Protein AF-A0A399XPI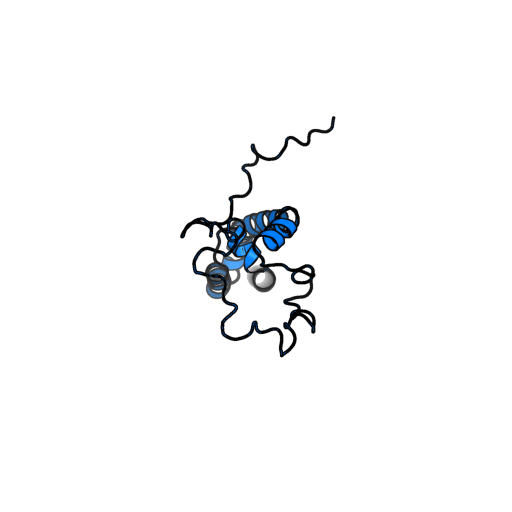7-F1 (afdb_monomer_lite)

Structure (mmCIF, N/CA/C/O backbone):
data_AF-A0A399XPI7-F1
#
_entry.id   AF-A0A399XPI7-F1
#
loop_
_atom_site.group_PDB
_atom_site.id
_atom_site.type_symbol
_atom_site.label_atom_id
_atom_site.label_alt_id
_atom_site.label_comp_id
_atom_site.label_asym_id
_atom_site.label_entity_id
_atom_site.label_seq_id
_atom_site.pdbx_PDB_ins_code
_atom_site.Cartn_x
_atom_site.Cartn_y
_atom_site.Cartn_z
_atom_site.occupancy
_atom_site.B_iso_or_equiv
_atom_site.auth_seq_id
_atom_site.auth_comp_id
_atom_site.auth_asym_id
_atom_site.auth_atom_id
_atom_site.pdbx_PDB_model_num
ATOM 1 N N . MET A 1 1 ? 30.814 4.491 -29.745 1.00 89.06 1 MET A N 1
ATOM 2 C CA . MET A 1 1 ? 30.469 4.725 -28.323 1.00 89.06 1 MET A CA 1
ATOM 3 C C . MET A 1 1 ? 29.034 5.234 -28.160 1.00 89.06 1 MET A C 1
ATOM 5 O O . MET A 1 1 ? 28.337 4.726 -27.297 1.00 89.06 1 MET A O 1
ATOM 9 N N . GLU A 1 2 ? 28.546 6.143 -29.010 1.00 94.44 2 GLU A N 1
ATOM 10 C CA . GLU A 1 2 ? 27.196 6.740 -28.894 1.00 94.44 2 GLU A CA 1
ATOM 11 C C . GLU A 1 2 ? 26.032 5.734 -28.970 1.00 94.44 2 GLU A C 1
ATOM 13 O O . GLU A 1 2 ? 25.139 5.770 -28.130 1.00 94.44 2 GLU A O 1
ATOM 18 N N . ILE A 1 3 ? 26.076 4.772 -29.902 1.00 96.38 3 ILE A N 1
ATOM 19 C CA . ILE A 1 3 ? 25.035 3.731 -30.031 1.00 96.38 3 ILE A CA 1
ATOM 20 C C . ILE A 1 3 ? 24.924 2.879 -28.753 1.00 96.38 3 ILE A C 1
ATOM 22 O O . ILE A 1 3 ? 23.827 2.507 -28.345 1.00 96.38 3 ILE A O 1
ATOM 26 N N . MET A 1 4 ? 26.050 2.604 -28.085 1.00 96.31 4 MET A N 1
ATOM 27 C CA . MET A 1 4 ? 26.065 1.829 -26.838 1.00 96.31 4 MET A CA 1
ATOM 28 C C . MET A 1 4 ? 25.457 2.619 -25.675 1.00 96.31 4 MET A C 1
ATOM 30 O O . MET A 1 4 ? 24.694 2.054 -24.898 1.00 96.31 4 MET A O 1
ATOM 34 N N . LEU A 1 5 ? 25.747 3.923 -25.575 1.00 96.75 5 LEU A N 1
ATOM 35 C CA . LEU A 1 5 ? 25.149 4.798 -24.560 1.00 96.75 5 LEU A CA 1
ATOM 36 C C . LEU A 1 5 ? 23.637 4.939 -24.757 1.00 96.75 5 LEU A C 1
ATOM 38 O O . LEU A 1 5 ? 22.885 4.865 -23.789 1.00 96.75 5 LEU A O 1
ATOM 42 N N . PHE A 1 6 ? 23.186 5.081 -26.006 1.00 97.62 6 PHE A N 1
ATOM 43 C CA . PHE A 1 6 ? 21.762 5.130 -26.329 1.00 97.62 6 PHE A CA 1
ATOM 44 C C . PHE A 1 6 ? 21.058 3.819 -25.959 1.00 97.62 6 PHE A C 1
ATOM 46 O O . PHE A 1 6 ? 20.019 3.841 -25.302 1.00 97.62 6 PHE A O 1
ATOM 53 N N . GLY A 1 7 ? 21.655 2.674 -26.305 1.00 97.88 7 GLY A N 1
ATOM 54 C CA . GLY A 1 7 ? 21.139 1.362 -25.911 1.00 97.88 7 GLY A CA 1
ATOM 55 C C . GLY A 1 7 ? 21.054 1.190 -24.391 1.00 97.88 7 GLY A C 1
ATOM 56 O O . GLY A 1 7 ? 20.016 0.775 -23.878 1.00 97.88 7 GLY A O 1
ATOM 57 N N . LEU A 1 8 ? 22.108 1.567 -23.658 1.00 98.00 8 LEU A N 1
ATOM 58 C CA . LEU A 1 8 ? 22.144 1.508 -22.193 1.00 98.00 8 LEU A CA 1
ATOM 59 C C . LEU A 1 8 ? 21.041 2.370 -21.561 1.00 98.00 8 LEU A C 1
ATOM 61 O O . LEU A 1 8 ? 20.360 1.918 -20.642 1.00 98.00 8 LEU A O 1
ATOM 65 N N . LEU A 1 9 ? 20.845 3.592 -22.063 1.00 97.69 9 LEU A N 1
ATOM 66 C CA . LEU A 1 9 ? 19.806 4.498 -21.580 1.00 97.69 9 LEU A CA 1
ATOM 67 C C . LEU A 1 9 ? 18.407 3.893 -21.754 1.00 97.69 9 LEU A C 1
ATOM 69 O O . LEU A 1 9 ? 17.611 3.924 -20.818 1.00 97.69 9 LEU A O 1
ATOM 73 N N . TRP A 1 10 ? 18.114 3.297 -22.913 1.00 98.12 10 TRP A N 1
ATOM 74 C CA . TRP A 1 10 ? 16.830 2.630 -23.147 1.00 98.12 10 TRP A CA 1
ATOM 75 C C . TRP A 1 10 ? 16.608 1.437 -22.227 1.00 98.12 10 TRP A C 1
ATOM 77 O O . TRP A 1 10 ? 15.510 1.278 -21.697 1.00 98.12 10 TRP A O 1
ATOM 87 N N . VAL A 1 11 ? 17.643 0.626 -21.995 1.00 98.19 11 VAL A N 1
ATOM 88 C CA . VAL A 1 11 ? 17.567 -0.485 -21.039 1.00 98.19 11 VAL A CA 1
ATOM 89 C C . VAL A 1 11 ? 17.311 0.040 -19.627 1.00 98.19 11 VAL A C 1
ATOM 91 O O . VAL A 1 11 ? 16.441 -0.486 -18.938 1.00 98.19 11 VAL A O 1
ATOM 94 N N . LEU A 1 12 ? 17.996 1.105 -19.205 1.00 98.12 12 LEU A N 1
ATOM 95 C CA . LEU A 1 12 ? 17.775 1.724 -17.897 1.00 98.12 12 LEU A CA 1
ATOM 96 C C . LEU A 1 12 ? 16.332 2.227 -17.754 1.00 98.12 12 LEU A C 1
ATOM 98 O O . LEU A 1 12 ? 15.678 1.926 -16.758 1.00 98.12 12 LEU A O 1
ATOM 102 N N . ILE A 1 13 ? 15.817 2.942 -18.757 1.00 97.81 13 ILE A N 1
ATOM 103 C CA . ILE A 1 13 ? 14.430 3.425 -18.775 1.00 97.81 13 ILE A CA 1
ATOM 104 C C . ILE A 1 13 ? 13.449 2.250 -18.729 1.00 97.81 13 ILE A C 1
ATOM 106 O O . ILE A 1 13 ? 12.480 2.304 -17.975 1.00 97.81 13 ILE A O 1
ATOM 110 N N . ALA A 1 14 ? 13.703 1.176 -19.478 1.00 97.81 14 ALA A N 1
ATOM 111 C CA . ALA A 1 14 ? 12.861 -0.016 -19.468 1.00 97.81 14 ALA A CA 1
ATOM 112 C C . ALA A 1 14 ? 12.856 -0.702 -18.093 1.00 97.81 14 ALA A C 1
ATOM 114 O O . ALA A 1 14 ? 11.793 -1.073 -17.600 1.00 97.81 14 ALA A O 1
ATOM 115 N N . VAL A 1 15 ? 14.018 -0.822 -17.444 1.00 98.06 15 VAL A N 1
ATOM 116 C CA . VAL A 1 15 ? 14.146 -1.409 -16.101 1.00 98.06 15 VAL A CA 1
ATOM 117 C C . VAL A 1 15 ? 13.449 -0.544 -15.053 1.00 98.06 15 VAL A C 1
ATOM 119 O O . VAL A 1 15 ? 12.698 -1.070 -14.235 1.00 98.06 15 VAL A O 1
ATOM 122 N N . VAL A 1 16 ? 13.644 0.777 -15.088 1.00 96.94 16 VAL A N 1
ATOM 123 C CA . VAL A 1 16 ? 12.982 1.710 -14.163 1.00 96.94 16 VAL A CA 1
ATOM 124 C C . VAL A 1 16 ? 11.473 1.726 -14.396 1.00 96.94 16 VAL A C 1
ATOM 126 O O . VAL A 1 16 ? 10.711 1.670 -13.434 1.00 96.94 16 VAL A O 1
ATOM 129 N N . GLY A 1 17 ? 11.029 1.743 -15.653 1.00 96.81 17 GLY A N 1
ATOM 130 C CA . GLY A 1 17 ? 9.613 1.702 -16.011 1.00 96.81 17 GLY A CA 1
ATOM 131 C C . GLY A 1 17 ? 8.940 0.408 -15.559 1.00 96.81 17 GLY A C 1
ATOM 132 O O . GLY A 1 17 ? 7.892 0.454 -14.918 1.00 96.81 17 GLY A O 1
ATOM 133 N N . LEU A 1 18 ? 9.567 -0.744 -15.818 1.00 97.94 18 LEU A N 1
ATOM 134 C CA . LEU A 1 18 ? 9.050 -2.045 -15.393 1.00 97.94 18 LEU A CA 1
ATOM 135 C C . LEU A 1 18 ? 9.060 -2.182 -13.865 1.00 97.94 18 LEU A C 1
ATOM 137 O O . LEU A 1 18 ? 8.065 -2.606 -13.280 1.00 97.94 18 LEU A O 1
ATOM 141 N N . GLY A 1 19 ? 10.149 -1.778 -13.208 1.00 97.50 19 GLY A N 1
ATOM 142 C CA . GLY A 1 19 ? 10.260 -1.790 -11.750 1.00 97.50 19 GLY A CA 1
ATOM 143 C C . GLY A 1 19 ? 9.228 -0.881 -11.081 1.00 97.50 19 GLY A C 1
ATOM 144 O O . GLY A 1 19 ? 8.542 -1.306 -10.150 1.00 97.50 19 GLY A O 1
ATOM 145 N N . GLY A 1 20 ? 9.050 0.336 -11.598 1.00 97.06 20 GLY A N 1
ATOM 146 C CA . GLY A 1 20 ? 8.023 1.272 -11.142 1.00 97.06 20 GLY A CA 1
ATOM 147 C C . GLY A 1 20 ? 6.608 0.733 -11.350 1.00 97.06 20 GLY A C 1
ATOM 148 O O . GLY A 1 20 ? 5.762 0.876 -10.468 1.00 97.06 20 GLY A O 1
ATOM 149 N N . PHE A 1 21 ? 6.353 0.051 -12.469 1.00 97.69 21 PHE A N 1
ATOM 150 C CA . PHE A 1 21 ? 5.059 -0.575 -12.739 1.00 97.69 21 PHE A CA 1
ATOM 151 C C . PHE A 1 21 ? 4.751 -1.728 -11.774 1.00 97.69 21 PHE A C 1
ATOM 153 O O . PHE A 1 21 ? 3.661 -1.779 -11.206 1.00 97.69 21 PHE A O 1
ATOM 160 N N . VAL A 1 22 ? 5.715 -2.620 -11.524 1.00 97.81 22 VAL A N 1
ATOM 161 C CA . VAL A 1 22 ? 5.555 -3.705 -10.538 1.00 97.81 22 VAL A CA 1
ATOM 162 C C . VAL A 1 22 ? 5.285 -3.127 -9.147 1.00 97.81 22 VAL A C 1
ATOM 164 O O . VAL A 1 22 ? 4.352 -3.559 -8.470 1.00 97.81 22 VAL A O 1
ATOM 167 N N . LEU A 1 23 ? 6.050 -2.109 -8.744 1.00 97.00 23 LEU A N 1
ATOM 168 C CA . LEU A 1 23 ? 5.860 -1.404 -7.476 1.00 97.00 23 LEU A CA 1
ATOM 169 C C . LEU A 1 23 ? 4.456 -0.785 -7.371 1.00 97.00 23 LEU A C 1
ATOM 171 O O . LEU A 1 23 ? 3.821 -0.874 -6.320 1.00 97.00 23 LEU A O 1
ATOM 175 N N . TRP A 1 24 ? 3.952 -0.201 -8.458 1.00 97.56 24 TRP A N 1
ATOM 176 C CA . TRP A 1 24 ? 2.614 0.385 -8.516 1.00 97.56 24 TRP A CA 1
ATOM 177 C C . TRP A 1 24 ? 1.503 -0.647 -8.311 1.00 97.56 24 TRP A C 1
ATOM 179 O O . TRP A 1 24 ? 0.615 -0.439 -7.482 1.00 97.56 24 TRP A O 1
ATOM 189 N N . VAL A 1 25 ? 1.583 -1.790 -8.997 1.00 97.75 25 VAL A N 1
ATOM 190 C CA . VAL A 1 25 ? 0.602 -2.876 -8.844 1.00 97.75 25 VAL A CA 1
ATOM 191 C C . VAL A 1 25 ? 0.618 -3.427 -7.419 1.00 97.75 25 VAL A C 1
ATOM 193 O O . VAL A 1 25 ? -0.442 -3.603 -6.818 1.00 97.75 25 VAL A O 1
ATOM 196 N N . VAL A 1 26 ? 1.805 -3.656 -6.847 1.00 97.56 26 VAL A N 1
ATOM 197 C CA . VAL A 1 26 ? 1.940 -4.118 -5.457 1.00 97.56 26 VAL A CA 1
ATOM 198 C C . VAL A 1 26 ? 1.304 -3.124 -4.487 1.00 97.56 26 VAL A C 1
ATOM 200 O O . VAL A 1 26 ? 0.563 -3.546 -3.600 1.00 97.56 26 VAL A O 1
ATOM 203 N N . ALA A 1 27 ? 1.526 -1.820 -4.677 1.00 95.56 27 ALA A N 1
ATOM 204 C CA . ALA A 1 27 ? 0.926 -0.793 -3.831 1.00 95.56 27 ALA A CA 1
ATOM 205 C C . ALA A 1 27 ? -0.608 -0.815 -3.889 1.00 95.56 27 ALA A C 1
ATOM 207 O O . ALA A 1 27 ? -1.244 -0.757 -2.839 1.00 95.56 27 ALA A O 1
ATOM 208 N N . ILE A 1 28 ? -1.204 -0.967 -5.078 1.00 96.38 28 ILE A N 1
ATOM 209 C CA . ILE A 1 28 ? -2.664 -1.092 -5.231 1.00 96.38 28 ILE A CA 1
ATOM 210 C C . ILE A 1 28 ? -3.184 -2.343 -4.520 1.00 96.38 28 ILE A C 1
ATOM 212 O O . ILE A 1 28 ? -4.158 -2.265 -3.770 1.00 96.38 28 ILE A O 1
ATOM 216 N N . VAL A 1 29 ? -2.536 -3.492 -4.725 1.00 97.00 29 VAL A N 1
ATOM 217 C CA . VAL A 1 29 ? -2.939 -4.750 -4.081 1.00 97.00 29 VAL A CA 1
ATOM 218 C C . VAL A 1 29 ? -2.872 -4.624 -2.558 1.00 97.00 29 VAL A C 1
ATOM 220 O O . VAL A 1 29 ? -3.793 -5.077 -1.880 1.00 97.00 29 VAL A O 1
ATOM 223 N N . GLU A 1 30 ? -1.831 -3.989 -2.013 1.00 94.19 30 GLU A N 1
ATOM 224 C CA . GLU A 1 30 ? -1.717 -3.735 -0.571 1.00 94.19 30 GLU A CA 1
ATOM 225 C C . GLU A 1 30 ? -2.869 -2.839 -0.081 1.00 94.19 30 GLU A C 1
ATOM 227 O O . GLU A 1 30 ? -3.574 -3.205 0.856 1.00 94.19 30 GLU A O 1
ATOM 232 N N . LEU A 1 31 ? -3.134 -1.726 -0.775 1.00 93.44 31 LEU A N 1
ATOM 233 C CA . LEU A 1 31 ? -4.200 -0.766 -0.458 1.00 93.44 31 LEU A CA 1
ATOM 234 C C . LEU A 1 31 ? -5.592 -1.406 -0.385 1.00 93.44 31 LEU A C 1
ATOM 236 O O . LEU A 1 31 ? -6.369 -1.110 0.526 1.00 93.44 31 LEU A O 1
ATOM 240 N N . VAL A 1 32 ? -5.903 -2.282 -1.342 1.00 94.56 32 VAL A N 1
ATOM 241 C CA . VAL A 1 32 ? -7.199 -2.971 -1.421 1.00 94.56 32 VAL A CA 1
ATOM 242 C C . VAL A 1 32 ? -7.313 -4.065 -0.358 1.00 94.56 32 VAL A C 1
ATOM 244 O O . VAL A 1 32 ? -8.409 -4.293 0.155 1.00 94.56 32 VAL A O 1
ATOM 247 N N . ARG A 1 33 ? -6.199 -4.717 0.002 1.00 93.50 33 ARG A N 1
ATOM 248 C CA . ARG A 1 33 ? -6.165 -5.761 1.040 1.00 93.50 33 ARG A CA 1
ATOM 249 C C . ARG A 1 33 ? -6.353 -5.216 2.453 1.00 93.50 33 ARG A C 1
ATOM 251 O O . ARG A 1 33 ? -6.873 -5.944 3.295 1.00 93.50 33 ARG A O 1
ATOM 258 N N . TYR A 1 34 ? -5.953 -3.974 2.726 1.00 87.69 34 TYR A N 1
ATOM 259 C CA . TYR A 1 34 ? -6.205 -3.367 4.033 1.00 87.69 34 TYR A CA 1
ATOM 260 C C . TYR A 1 34 ? -7.709 -3.170 4.263 1.00 87.69 34 TYR A C 1
ATOM 262 O O . TYR A 1 34 ? -8.417 -2.542 3.464 1.00 87.69 34 TYR A O 1
ATOM 270 N N . ASN A 1 35 ? -8.179 -3.696 5.393 1.00 84.88 35 ASN A N 1
ATOM 271 C CA . ASN A 1 35 ? -9.545 -3.520 5.866 1.00 84.88 35 ASN A CA 1
ATOM 272 C C . ASN A 1 35 ? -9.821 -2.034 6.155 1.00 84.88 35 ASN A C 1
ATOM 274 O O . ASN A 1 35 ? -8.945 -1.317 6.643 1.00 84.88 35 ASN A O 1
ATOM 278 N N . ASP A 1 36 ? -11.043 -1.579 5.886 1.00 83.25 36 ASP A N 1
ATOM 279 C CA . ASP A 1 36 ? -11.486 -0.196 6.095 1.00 83.25 36 ASP A CA 1
ATOM 280 C C . ASP A 1 36 ? -11.327 0.246 7.559 1.00 83.25 36 ASP A C 1
ATOM 282 O O . ASP A 1 36 ? -11.044 1.411 7.827 1.00 83.25 36 ASP A O 1
ATOM 286 N N . PHE A 1 37 ? -11.398 -0.695 8.508 1.00 79.31 37 PHE A N 1
ATOM 287 C CA . PHE A 1 37 ? -11.134 -0.418 9.922 1.00 79.31 37 PHE A CA 1
ATOM 288 C C . PHE A 1 37 ? -9.689 0.035 10.189 1.00 79.31 37 PHE A C 1
ATOM 290 O O . PHE A 1 37 ? -9.472 0.945 10.983 1.00 79.31 37 PHE A O 1
ATOM 297 N N . VAL A 1 38 ? -8.700 -0.544 9.497 1.00 86.75 38 VAL A N 1
ATOM 298 C CA . VAL A 1 38 ? -7.283 -0.151 9.636 1.00 86.75 38 VAL A CA 1
ATOM 299 C C . VAL A 1 38 ? -7.066 1.258 9.083 1.00 86.75 38 VAL A C 1
ATOM 301 O O . VAL A 1 38 ? -6.349 2.062 9.675 1.00 86.75 38 VAL A O 1
ATOM 304 N N . TRP A 1 39 ? -7.734 1.587 7.975 1.00 84.75 39 TRP A N 1
ATOM 305 C CA . TRP A 1 39 ? -7.714 2.930 7.395 1.00 84.75 39 TRP A CA 1
ATOM 306 C C . TRP A 1 39 ? -8.320 3.963 8.341 1.00 84.75 39 TRP A C 1
ATOM 308 O O . TRP A 1 39 ? -7.678 4.975 8.632 1.00 84.75 39 TRP A O 1
ATOM 318 N N . TRP A 1 40 ? -9.493 3.657 8.895 1.00 83.75 40 TRP A N 1
ATOM 319 C CA . TRP A 1 40 ? -10.133 4.493 9.903 1.00 83.75 40 TRP A CA 1
ATOM 320 C C . TRP A 1 40 ? -9.243 4.686 11.140 1.00 83.75 40 TRP A C 1
ATOM 322 O O . TRP A 1 40 ? -9.016 5.825 11.545 1.00 83.75 40 TRP A O 1
ATOM 332 N N . ALA A 1 41 ? -8.657 3.609 11.678 1.00 83.94 41 ALA A N 1
ATOM 333 C CA . ALA A 1 41 ? -7.741 3.664 12.820 1.00 83.94 41 ALA A CA 1
ATOM 334 C C . ALA A 1 41 ? -6.482 4.504 12.533 1.00 83.94 41 ALA A C 1
ATOM 336 O O . ALA A 1 41 ? -5.987 5.203 13.413 1.00 83.94 41 ALA A O 1
ATOM 337 N N . SER A 1 42 ? -5.994 4.502 11.288 1.00 87.50 42 SER A N 1
ATOM 338 C CA . SER A 1 42 ? -4.863 5.341 10.868 1.00 87.50 42 SER A CA 1
ATOM 339 C C . SER A 1 42 ? -5.216 6.826 10.673 1.00 87.50 42 SER A C 1
ATOM 341 O O . SER A 1 42 ? -4.322 7.638 10.427 1.00 87.50 42 SER A O 1
ATOM 343 N N . GLY A 1 43 ? -6.503 7.192 10.734 1.00 88.62 43 GLY A N 1
ATOM 344 C CA . GLY A 1 43 ? -6.988 8.547 10.457 1.00 88.62 43 GLY A CA 1
ATOM 345 C C . GLY A 1 43 ? -6.839 8.973 8.993 1.00 88.62 43 GLY A C 1
ATOM 346 O O . GLY A 1 43 ? -6.774 10.169 8.705 1.00 88.62 43 GLY A O 1
ATOM 347 N N . LYS A 1 44 ? -6.733 8.015 8.063 1.00 91.69 44 LYS A N 1
ATOM 348 C CA . LYS A 1 44 ? -6.558 8.267 6.626 1.00 91.69 44 LYS A CA 1
ATOM 349 C C . LYS A 1 44 ? -7.719 7.670 5.839 1.00 91.69 44 LYS A C 1
ATOM 351 O O . LYS A 1 44 ? -8.101 6.524 6.054 1.00 91.69 44 LYS A O 1
ATOM 356 N N . ASP A 1 45 ? -8.218 8.411 4.855 1.00 93.56 45 ASP A N 1
ATOM 357 C CA . ASP A 1 45 ? -9.272 7.915 3.970 1.00 93.56 45 ASP A CA 1
ATOM 358 C C . ASP A 1 45 ? -8.713 6.964 2.906 1.00 93.56 45 ASP A C 1
ATOM 360 O O . ASP A 1 45 ? -7.891 7.356 2.066 1.00 93.56 45 ASP A O 1
ATOM 364 N N . LYS A 1 46 ? -9.216 5.722 2.893 1.00 93.38 46 LYS A N 1
ATOM 365 C CA . LYS A 1 46 ? -8.844 4.690 1.910 1.00 93.38 46 LYS A CA 1
ATOM 366 C C . LYS A 1 46 ? -9.055 5.162 0.478 1.00 93.38 46 LYS A C 1
ATOM 368 O O . LYS A 1 46 ? -8.161 5.032 -0.353 1.00 93.38 46 LYS A O 1
ATOM 373 N N . THR A 1 47 ? -10.222 5.737 0.192 1.00 95.31 47 THR A N 1
ATOM 374 C CA . THR A 1 47 ? -10.594 6.197 -1.153 1.00 95.31 47 THR A CA 1
ATOM 375 C C . THR A 1 47 ? -9.649 7.282 -1.654 1.00 95.31 47 THR A C 1
ATOM 377 O O . THR A 1 47 ? -9.209 7.231 -2.800 1.00 95.31 47 THR A O 1
ATOM 380 N N . THR A 1 48 ? -9.279 8.225 -0.786 1.00 95.69 48 THR A N 1
ATOM 381 C CA . THR A 1 48 ? -8.342 9.302 -1.119 1.00 95.69 48 THR A CA 1
ATOM 382 C C . THR A 1 48 ? -6.971 8.737 -1.477 1.00 95.69 48 THR A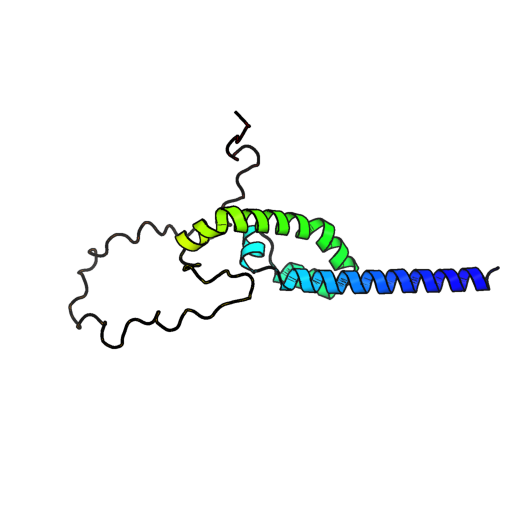 C 1
ATOM 384 O O . THR A 1 48 ? -6.422 9.072 -2.526 1.00 95.69 48 THR A O 1
ATOM 387 N N . TRP A 1 49 ? -6.435 7.824 -0.664 1.00 96.44 49 TRP A N 1
ATOM 388 C CA . TRP A 1 49 ? -5.137 7.204 -0.948 1.00 96.44 49 TRP A CA 1
ATOM 389 C C . TRP A 1 49 ? -5.160 6.292 -2.175 1.00 96.44 49 TRP A C 1
ATOM 391 O O . TRP A 1 49 ? -4.206 6.294 -2.952 1.00 96.44 49 TRP A O 1
ATOM 401 N N . LEU A 1 50 ? -6.256 5.567 -2.396 1.00 95.94 50 LEU A N 1
ATOM 402 C CA . LEU A 1 50 ? -6.448 4.747 -3.590 1.00 95.94 50 LEU A CA 1
ATOM 403 C C . LEU A 1 50 ? -6.469 5.611 -4.858 1.00 95.94 50 LEU A C 1
ATOM 405 O O . LEU A 1 50 ? -5.778 5.291 -5.824 1.00 95.94 50 LEU A O 1
ATOM 409 N N . LEU A 1 51 ? -7.186 6.740 -4.835 1.00 96.75 51 LEU A N 1
ATOM 410 C CA . LEU A 1 51 ? -7.201 7.706 -5.936 1.00 96.75 51 LEU A CA 1
ATOM 411 C C . LEU A 1 51 ? -5.813 8.293 -6.201 1.00 96.75 51 LEU A C 1
ATOM 413 O O . LEU A 1 51 ? -5.396 8.349 -7.355 1.00 96.75 51 LEU A O 1
ATOM 417 N N . VAL A 1 52 ? -5.074 8.678 -5.157 1.00 96.62 52 VAL A N 1
ATOM 418 C CA . VAL A 1 52 ? -3.703 9.196 -5.301 1.00 96.62 52 VAL A CA 1
ATOM 419 C C . VAL A 1 52 ? -2.799 8.169 -5.984 1.00 96.62 52 VAL A C 1
ATOM 421 O O . VAL A 1 52 ? -2.097 8.511 -6.934 1.00 96.62 52 VAL A O 1
ATOM 424 N N . VAL A 1 53 ? -2.831 6.904 -5.561 1.00 96.75 53 VAL A N 1
ATOM 425 C CA . VAL A 1 53 ? -1.985 5.863 -6.166 1.00 96.75 53 VAL A CA 1
ATOM 426 C C . VAL A 1 53 ? -2.399 5.564 -7.609 1.00 96.75 53 VAL A C 1
ATOM 428 O O . VAL A 1 53 ? -1.531 5.406 -8.466 1.00 96.75 53 VAL A O 1
ATOM 431 N N . ILE A 1 54 ? -3.697 5.520 -7.914 1.00 96.81 54 ILE A N 1
ATOM 432 C CA . ILE A 1 54 ? -4.182 5.225 -9.272 1.00 96.81 54 ILE A CA 1
ATOM 433 C C . ILE A 1 54 ? -3.872 6.371 -10.240 1.00 96.81 54 ILE A C 1
ATOM 435 O O . ILE A 1 54 ? -3.365 6.119 -11.330 1.00 96.81 54 ILE A O 1
ATOM 439 N N . LEU A 1 55 ? -4.148 7.619 -9.853 1.00 97.19 55 LEU A N 1
ATOM 440 C CA . LEU A 1 55 ? -4.007 8.777 -10.742 1.00 97.19 55 LEU A CA 1
ATOM 441 C C . LEU A 1 55 ? -2.546 9.182 -10.956 1.00 97.19 55 LEU A C 1
ATOM 443 O O . LEU A 1 55 ? -2.178 9.596 -12.052 1.00 97.19 55 LEU A O 1
ATOM 447 N N . VAL A 1 56 ? -1.711 9.064 -9.922 1.00 97.31 56 VAL A N 1
ATOM 448 C CA . VAL A 1 56 ? -0.299 9.482 -9.978 1.00 97.31 56 VAL A CA 1
ATOM 449 C C . VAL A 1 56 ? 0.610 8.341 -10.472 1.00 97.31 56 VAL A C 1
ATOM 451 O O . VAL A 1 56 ? 1.758 8.569 -10.854 1.00 97.31 56 VAL A O 1
ATOM 454 N N . GLY A 1 57 ? 0.116 7.100 -10.503 1.00 96.75 57 GLY A N 1
ATOM 455 C CA . GLY A 1 57 ? 0.862 5.946 -11.000 1.00 96.75 57 GLY A CA 1
ATOM 456 C C . GLY A 1 57 ? 1.993 5.521 -10.058 1.00 96.75 57 GLY A C 1
ATOM 457 O O . GLY A 1 57 ? 1.863 5.549 -8.832 1.00 96.75 57 GLY A O 1
ATOM 458 N N . TRP A 1 58 ? 3.140 5.136 -10.626 1.00 95.56 58 TRP A N 1
ATOM 459 C CA . TRP A 1 58 ? 4.289 4.641 -9.855 1.00 95.56 58 TRP A CA 1
ATOM 460 C C . TRP A 1 58 ? 4.857 5.676 -8.870 1.00 95.56 58 TRP A C 1
ATOM 462 O O . TRP A 1 58 ? 5.313 5.301 -7.791 1.00 95.56 58 TRP A O 1
ATOM 472 N N . LEU A 1 59 ? 4.754 6.974 -9.178 1.00 95.19 59 LEU A N 1
ATOM 473 C CA . LEU A 1 59 ? 5.109 8.044 -8.240 1.00 95.19 59 LEU A CA 1
ATOM 474 C C . LEU A 1 59 ? 4.173 8.057 -7.022 1.00 95.19 59 LEU A C 1
ATOM 476 O O . LEU A 1 59 ? 4.636 8.182 -5.889 1.00 95.19 59 LEU A O 1
ATOM 480 N N . GLY A 1 60 ? 2.869 7.854 -7.232 1.00 95.38 60 GLY A N 1
ATOM 481 C CA . GLY A 1 60 ? 1.890 7.738 -6.149 1.00 95.38 60 GLY A CA 1
ATOM 482 C C . GLY A 1 60 ? 2.183 6.544 -5.246 1.00 95.38 60 GLY A C 1
ATOM 483 O O . GLY A 1 60 ? 2.092 6.649 -4.025 1.00 95.38 60 GLY A O 1
ATOM 484 N N . ALA A 1 61 ? 2.623 5.432 -5.833 1.00 95.75 61 ALA A N 1
ATOM 485 C CA . ALA A 1 61 ? 3.030 4.250 -5.084 1.00 95.75 61 ALA A CA 1
ATOM 486 C C . ALA A 1 61 ? 4.304 4.471 -4.244 1.00 95.75 61 ALA A C 1
ATOM 488 O O . ALA A 1 61 ? 4.377 3.983 -3.115 1.00 95.75 61 ALA A O 1
ATOM 489 N N . ILE A 1 62 ? 5.270 5.260 -4.730 1.00 95.88 62 ILE A N 1
ATOM 490 C CA . ILE A 1 62 ? 6.433 5.678 -3.926 1.00 95.88 62 ILE A CA 1
ATOM 491 C C . ILE A 1 62 ? 5.986 6.546 -2.744 1.00 95.88 62 ILE A C 1
ATOM 493 O O . ILE A 1 62 ? 6.374 6.278 -1.607 1.00 95.88 62 ILE A O 1
ATOM 497 N N . ILE A 1 63 ? 5.135 7.550 -2.982 1.00 96.38 63 ILE A N 1
ATOM 498 C CA . ILE A 1 63 ? 4.610 8.426 -1.919 1.00 96.38 63 ILE A CA 1
ATOM 499 C C . ILE A 1 63 ? 3.849 7.605 -0.869 1.00 96.38 63 ILE A C 1
ATOM 501 O O . ILE A 1 63 ? 4.060 7.780 0.334 1.00 96.38 63 ILE A O 1
ATOM 505 N N . TYR A 1 64 ? 3.004 6.673 -1.313 1.00 95.06 64 TYR A N 1
ATOM 506 C CA . TYR A 1 64 ? 2.297 5.732 -0.446 1.00 95.06 64 TYR A CA 1
ATOM 507 C C . TYR A 1 64 ? 3.261 4.954 0.457 1.00 95.06 64 TYR A C 1
ATOM 509 O O . TYR A 1 64 ? 3.026 4.864 1.667 1.00 95.06 64 TYR A O 1
ATOM 517 N N . TRP A 1 65 ? 4.360 4.445 -0.106 1.00 95.50 65 TRP A N 1
ATOM 518 C CA . TRP A 1 65 ? 5.324 3.619 0.618 1.00 95.50 65 TRP A CA 1
ATOM 519 C C . TRP A 1 65 ? 5.961 4.369 1.791 1.00 95.50 65 TRP A C 1
ATOM 521 O O . TRP A 1 65 ? 6.097 3.803 2.875 1.00 95.50 65 TRP A O 1
ATOM 531 N N . PHE A 1 66 ? 6.315 5.639 1.604 1.00 96.06 66 PHE A N 1
ATOM 532 C CA . PHE A 1 66 ? 6.964 6.427 2.654 1.00 96.06 66 PHE A CA 1
ATOM 533 C C . PHE A 1 66 ? 5.981 7.117 3.610 1.00 96.06 66 PHE A C 1
ATOM 535 O O . PHE A 1 66 ? 6.341 7.367 4.755 1.00 96.06 66 PHE A O 1
ATOM 542 N N . SER A 1 67 ? 4.750 7.415 3.180 1.00 94.88 67 SER A N 1
ATOM 543 C CA . SER A 1 67 ? 3.813 8.231 3.970 1.00 94.88 67 SER A CA 1
ATOM 544 C C . SER A 1 67 ? 2.645 7.450 4.580 1.00 94.88 67 SER A C 1
ATOM 546 O O . SER A 1 67 ? 2.341 7.593 5.765 1.00 94.88 67 SER A O 1
ATOM 548 N N . ALA A 1 68 ? 1.926 6.656 3.788 1.00 93.00 68 ALA A N 1
ATOM 549 C CA . ALA A 1 68 ? 0.729 5.956 4.259 1.00 93.00 68 ALA A CA 1
ATOM 550 C C . ALA A 1 68 ? 1.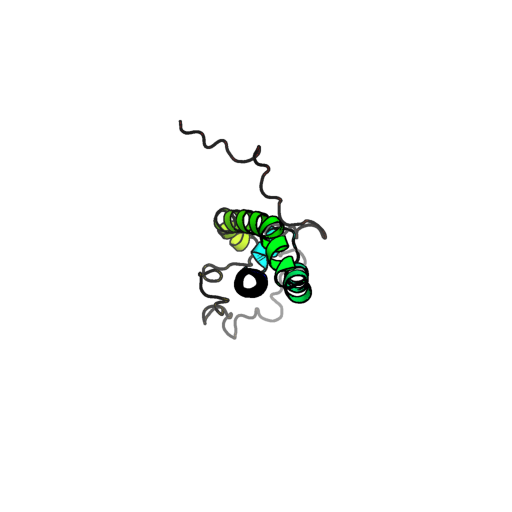074 4.625 4.919 1.00 93.00 68 ALA A C 1
ATOM 552 O O . ALA A 1 68 ? 0.545 4.306 5.981 1.00 93.00 68 ALA A O 1
ATOM 553 N N . ARG A 1 69 ? 2.005 3.882 4.320 1.00 92.50 69 ARG A N 1
ATOM 554 C CA . ARG A 1 69 ? 2.376 2.539 4.759 1.00 92.50 69 ARG A CA 1
ATOM 555 C C . ARG A 1 69 ? 2.831 2.428 6.223 1.00 92.50 69 ARG A C 1
ATOM 557 O O . ARG A 1 69 ? 2.356 1.503 6.875 1.00 92.50 69 ARG A O 1
ATOM 564 N N . PRO A 1 70 ? 3.714 3.292 6.772 1.00 94.38 70 PRO A N 1
ATOM 565 C CA . PRO A 1 70 ? 4.102 3.174 8.180 1.00 94.38 70 PRO A CA 1
ATOM 566 C C . PRO A 1 70 ? 2.902 3.357 9.121 1.00 94.38 70 PRO A C 1
ATOM 568 O O . PRO A 1 70 ? 2.683 2.514 9.983 1.00 94.38 70 PRO A O 1
ATOM 571 N N . ALA A 1 71 ? 2.051 4.356 8.865 1.00 91.38 71 ALA A N 1
ATOM 572 C CA . ALA A 1 71 ? 0.848 4.606 9.664 1.00 91.38 71 ALA A CA 1
ATOM 573 C C . ALA A 1 71 ? -0.163 3.446 9.605 1.00 91.38 71 ALA A C 1
ATOM 575 O O . ALA A 1 71 ? -0.776 3.103 10.610 1.00 91.38 71 ALA A O 1
ATOM 576 N N . LEU A 1 72 ? -0.325 2.811 8.438 1.00 90.31 72 LEU A N 1
ATOM 577 C CA . LEU A 1 72 ? -1.207 1.647 8.294 1.00 90.31 72 LEU A CA 1
ATOM 578 C C . LEU A 1 72 ? -0.685 0.425 9.046 1.00 90.31 72 LEU A C 1
ATOM 580 O O . LEU A 1 72 ? -1.482 -0.337 9.580 1.00 90.31 72 LEU A O 1
ATOM 584 N N . ARG A 1 73 ? 0.637 0.238 9.110 1.00 90.94 73 ARG A N 1
ATOM 585 C CA . ARG A 1 73 ? 1.246 -0.864 9.866 1.00 90.94 73 ARG A CA 1
ATOM 586 C C . ARG A 1 73 ? 1.089 -0.674 11.368 1.00 90.94 73 ARG A C 1
ATOM 588 O O . ARG A 1 73 ? 0.757 -1.632 12.053 1.00 90.94 73 ARG A O 1
ATOM 595 N N . GLU A 1 74 ? 1.284 0.545 11.860 1.00 89.38 74 GLU A N 1
ATOM 596 C CA . GLU A 1 74 ? 1.047 0.885 13.268 1.00 89.38 74 GLU A CA 1
ATOM 597 C C . GLU A 1 74 ? -0.426 0.682 13.636 1.00 89.38 74 GLU A C 1
ATOM 599 O O . GLU A 1 74 ? -0.738 0.017 14.623 1.00 89.38 74 GLU A O 1
ATOM 604 N N . ALA A 1 75 ? -1.338 1.167 12.788 1.00 88.00 75 ALA A N 1
ATOM 605 C CA . ALA A 1 75 ? -2.765 0.936 12.960 1.00 88.00 75 ALA A CA 1
ATOM 606 C C . ALA A 1 75 ? -3.101 -0.562 12.929 1.00 88.00 75 ALA A C 1
ATOM 608 O O . ALA A 1 75 ? -3.852 -1.031 13.774 1.00 88.00 75 ALA A O 1
ATOM 609 N N . GLN A 1 76 ? -2.521 -1.336 12.009 1.00 87.94 76 GLN A N 1
ATOM 610 C CA . GLN A 1 76 ? -2.741 -2.779 11.943 1.00 87.94 76 GLN A CA 1
ATOM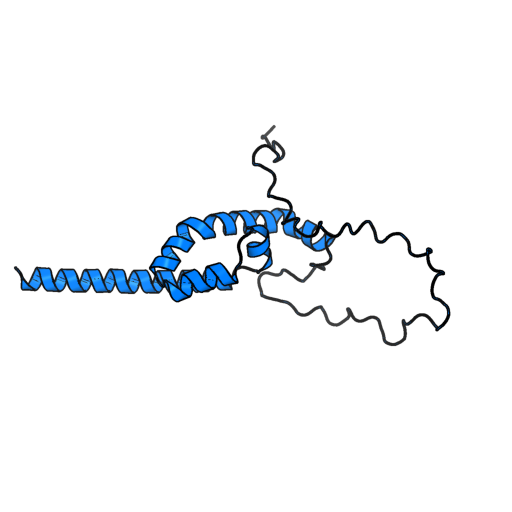 611 C C . GLN A 1 76 ? -2.274 -3.480 13.225 1.00 87.94 76 GLN A C 1
ATOM 613 O O . GLN A 1 76 ? -3.023 -4.285 13.768 1.00 87.94 76 GLN A O 1
ATOM 618 N N . GLN A 1 77 ? -1.087 -3.148 13.738 1.00 86.56 77 GLN A N 1
ATOM 619 C CA . GLN A 1 77 ? -0.576 -3.707 14.994 1.00 86.56 77 GLN A CA 1
ATOM 620 C C . GLN A 1 77 ? -1.494 -3.373 16.171 1.00 86.56 77 GLN A C 1
ATOM 622 O O . GLN A 1 77 ? -1.823 -4.247 16.970 1.00 86.56 77 GLN A O 1
ATOM 627 N N . TRP A 1 78 ? -1.969 -2.129 16.251 1.00 80.75 78 TRP A N 1
ATOM 628 C CA . TRP A 1 78 ? -2.933 -1.732 17.272 1.00 80.75 78 TRP A CA 1
ATOM 629 C C . TRP A 1 78 ? -4.250 -2.510 17.148 1.00 80.75 78 TRP A C 1
ATOM 631 O O . TRP A 1 78 ? -4.785 -2.982 18.146 1.00 80.75 78 TRP A O 1
ATOM 641 N N . VAL A 1 79 ? -4.758 -2.705 15.930 1.00 80.12 79 VAL A N 1
ATOM 642 C CA . VAL A 1 79 ? -5.974 -3.494 15.678 1.00 80.12 79 VAL A CA 1
ATOM 643 C C . VAL A 1 79 ? -5.773 -4.970 16.038 1.00 80.12 79 VAL A C 1
ATOM 645 O O . VAL A 1 79 ? -6.688 -5.602 16.560 1.00 80.12 79 VAL A O 1
ATOM 648 N N . GLU A 1 80 ? -4.592 -5.529 15.797 1.00 80.50 80 GLU A N 1
ATOM 649 C CA . GLU A 1 80 ? -4.278 -6.910 16.171 1.00 80.50 80 GLU A CA 1
ATOM 650 C C . GLU A 1 80 ? -4.232 -7.092 17.694 1.00 80.50 80 GLU A C 1
ATOM 652 O O . GLU A 1 80 ? -4.761 -8.082 18.200 1.00 80.50 80 GLU A O 1
ATOM 657 N N . VAL A 1 81 ? -3.659 -6.127 18.423 1.00 79.06 81 VAL A N 1
ATOM 658 C CA . VAL A 1 81 ? -3.508 -6.196 19.886 1.00 79.06 81 VAL A CA 1
ATOM 659 C C . VAL A 1 81 ? -4.794 -5.802 20.619 1.00 79.06 81 VAL A C 1
ATOM 661 O O . VAL A 1 81 ? -5.252 -6.531 21.491 1.00 79.06 81 VAL A O 1
ATOM 664 N N . TYR A 1 82 ? -5.399 -4.671 20.258 1.00 73.06 82 TYR A N 1
ATOM 665 C CA . TYR A 1 82 ? -6.529 -4.066 20.978 1.00 73.06 82 TYR A CA 1
ATOM 666 C C . TYR A 1 82 ? -7.852 -4.181 20.230 1.00 73.06 82 TYR A C 1
ATOM 668 O O . TYR A 1 82 ? -8.924 -4.135 20.835 1.00 73.06 82 TYR A O 1
ATOM 676 N N . GLY A 1 83 ? -7.802 -4.329 18.906 1.00 69.06 83 GLY A N 1
ATOM 677 C CA . GLY A 1 83 ? -8.995 -4.360 18.065 1.00 69.06 83 GLY A CA 1
ATOM 678 C C . GLY A 1 83 ? -9.892 -5.555 18.358 1.00 69.06 83 GLY A C 1
ATOM 679 O O . GLY A 1 83 ? -11.105 -5.424 18.227 1.00 69.06 83 GLY A O 1
ATOM 680 N N . ARG A 1 84 ? -9.348 -6.689 18.823 1.00 65.88 84 ARG A N 1
ATOM 681 C CA . ARG A 1 84 ? -10.166 -7.854 19.196 1.00 65.88 84 ARG A CA 1
ATOM 682 C C . ARG A 1 84 ? -11.151 -7.525 20.324 1.00 65.88 84 ARG A C 1
ATOM 684 O O . ARG A 1 84 ? -12.320 -7.892 20.224 1.00 65.88 84 ARG A O 1
ATOM 691 N N . ASP A 1 85 ? -10.695 -6.785 21.330 1.00 65.06 85 ASP A N 1
ATOM 692 C CA . ASP A 1 85 ? -11.510 -6.385 22.480 1.00 65.06 85 ASP A CA 1
ATOM 693 C C . ASP A 1 85 ? -12.364 -5.152 22.158 1.00 65.06 85 ASP A C 1
ATOM 695 O O . ASP A 1 85 ? -13.554 -5.121 22.475 1.00 65.06 85 ASP A O 1
ATOM 699 N N . TYR A 1 86 ? -11.811 -4.179 21.423 1.00 63.31 86 TYR A N 1
ATOM 700 C CA . TYR A 1 86 ? -12.553 -3.000 20.961 1.00 63.31 86 TYR A CA 1
ATOM 701 C C . TYR A 1 86 ? -13.736 -3.377 20.054 1.00 63.31 86 TYR A C 1
ATOM 703 O O . TYR A 1 86 ? -14.853 -2.905 20.254 1.00 63.31 86 TYR A O 1
ATOM 711 N N . LEU A 1 87 ? -13.543 -4.254 19.067 1.00 57.56 87 LEU A N 1
ATOM 712 C CA . LEU A 1 87 ? -14.614 -4.661 18.145 1.00 57.56 87 LEU A CA 1
ATOM 713 C C . LEU A 1 87 ? -15.696 -5.495 18.846 1.00 57.56 87 LEU A C 1
ATOM 715 O O . LEU A 1 87 ? -16.871 -5.387 18.480 1.00 57.56 87 LEU A O 1
ATOM 719 N N . ALA A 1 88 ? -15.322 -6.279 19.863 1.00 58.50 88 ALA A N 1
ATOM 720 C CA . ALA A 1 88 ? -16.269 -6.983 20.725 1.00 58.50 88 ALA A CA 1
ATOM 721 C C . ALA A 1 88 ? -17.089 -5.999 21.580 1.00 58.50 88 ALA A C 1
ATOM 723 O O . ALA A 1 88 ? -18.300 -6.169 21.724 1.00 58.50 88 ALA A O 1
ATOM 724 N N . GLN A 1 89 ? -16.455 -4.936 22.085 1.00 55.34 89 GLN A N 1
ATOM 725 C CA . GLN A 1 89 ? -17.101 -3.905 22.902 1.00 55.34 89 GLN A CA 1
ATOM 726 C C . GLN A 1 89 ? -18.064 -3.015 22.096 1.00 55.34 89 GLN A C 1
ATOM 728 O O . GLN A 1 89 ? -19.146 -2.688 22.583 1.00 55.34 89 GLN A O 1
ATOM 733 N N . TYR A 1 90 ? -17.722 -2.665 20.852 1.00 55.22 90 TYR A N 1
ATOM 734 C CA . TYR A 1 90 ? -18.565 -1.838 19.972 1.00 55.22 90 TYR A CA 1
ATOM 735 C C . TYR A 1 90 ? -19.555 -2.643 19.110 1.00 55.22 90 TYR A C 1
ATOM 737 O O . TYR A 1 90 ? -20.202 -2.081 18.227 1.00 55.22 90 TYR A O 1
ATOM 745 N N . GLY A 1 91 ? -19.694 -3.955 19.341 1.00 49.28 91 GLY A N 1
ATOM 746 C CA . GLY A 1 91 ? -20.670 -4.802 18.641 1.00 49.28 91 GLY A CA 1
ATOM 747 C C . GLY A 1 91 ? -20.399 -5.009 17.144 1.00 49.28 91 GLY A C 1
ATOM 748 O O . GLY A 1 91 ? -21.235 -5.582 16.449 1.00 49.28 91 GLY A O 1
ATOM 749 N N . TYR A 1 92 ? -19.236 -4.581 16.644 1.00 49.75 92 TYR A N 1
ATOM 750 C CA . TYR A 1 92 ? -18.810 -4.790 15.255 1.00 49.75 92 TYR A CA 1
ATOM 751 C C . TYR A 1 92 ? -18.140 -6.155 15.029 1.00 49.75 92 TYR A C 1
ATOM 753 O O . TYR A 1 92 ? -17.905 -6.541 13.885 1.00 49.75 92 TYR A O 1
ATOM 761 N N . GLY A 1 93 ? -17.846 -6.909 16.092 1.00 44.00 93 GLY A N 1
ATOM 762 C CA . GLY A 1 93 ? -17.235 -8.232 16.012 1.00 44.00 93 GLY A CA 1
ATOM 763 C C . GLY A 1 93 ? -17.832 -9.204 17.018 1.00 44.00 93 GLY A C 1
ATOM 764 O O . GLY A 1 93 ? -17.334 -9.338 18.130 1.00 44.00 93 GLY A O 1
ATOM 765 N N . GLY A 1 94 ? -18.859 -9.948 16.607 1.00 39.59 94 GLY A N 1
ATOM 766 C CA . GLY A 1 94 ? -19.111 -11.247 17.226 1.00 39.59 94 GLY A CA 1
ATOM 767 C C . GLY A 1 94 ? -17.920 -12.187 16.961 1.00 39.59 94 GLY A C 1
ATOM 768 O O . GLY A 1 94 ? -17.239 -12.030 15.939 1.00 39.59 94 GLY A O 1
ATOM 769 N N . PRO A 1 95 ? -17.639 -13.161 17.845 1.00 41.88 95 PRO A N 1
ATOM 770 C CA . PRO A 1 95 ? -16.563 -14.129 17.646 1.00 41.88 95 PRO A CA 1
ATOM 771 C C . PRO A 1 95 ? -16.790 -14.896 16.331 1.00 41.88 95 PRO A C 1
ATOM 773 O O . PRO A 1 95 ? -17.649 -15.767 16.253 1.00 41.88 95 PRO A O 1
ATOM 776 N N . GLY A 1 96 ? -16.053 -14.519 15.279 1.00 46.53 96 GLY A N 1
ATOM 777 C CA . GLY A 1 96 ? -16.169 -15.095 13.931 1.00 46.53 96 GLY A CA 1
ATOM 778 C C . GLY A 1 96 ? -16.038 -14.110 12.760 1.00 46.53 96 GLY A C 1
ATOM 779 O O . GLY A 1 96 ? -15.875 -14.556 11.634 1.00 46.53 96 GLY A O 1
ATOM 780 N N . VAL A 1 97 ? -16.071 -12.789 12.983 1.00 46.25 97 VAL A N 1
ATOM 781 C CA . VAL A 1 97 ? -16.151 -11.806 11.873 1.00 46.25 97 VAL A CA 1
ATOM 782 C C . VAL A 1 97 ? -14.786 -11.412 11.270 1.00 46.25 97 VAL A C 1
ATOM 784 O O . VAL A 1 97 ? -14.726 -10.951 10.135 1.00 46.25 97 VAL A O 1
ATOM 787 N N . PHE A 1 98 ? -13.671 -11.643 11.973 1.00 46.41 98 PHE A N 1
ATOM 788 C CA . PHE A 1 98 ? -12.333 -11.184 11.552 1.00 46.41 98 PHE A CA 1
ATOM 789 C C . PHE A 1 98 ? -11.317 -12.326 11.405 1.00 46.41 98 PHE A C 1
ATOM 791 O O . PHE A 1 98 ? -10.182 -12.237 11.869 1.00 46.41 98 PHE A O 1
ATOM 798 N N . GLY A 1 99 ? -11.725 -13.425 10.769 1.00 44.44 99 GLY A N 1
ATOM 799 C CA . GLY A 1 99 ? -10.768 -14.411 10.269 1.00 44.44 99 GLY A CA 1
ATOM 800 C C . GLY A 1 99 ? -9.948 -13.844 9.094 1.00 44.44 99 GLY A C 1
ATOM 801 O O . GLY A 1 99 ? -10.432 -12.957 8.389 1.00 44.44 99 GLY A O 1
ATOM 802 N N . PRO A 1 100 ? -8.732 -14.357 8.824 1.00 40.91 100 PRO A N 1
ATOM 803 C CA . PRO A 1 100 ? -7.832 -13.883 7.758 1.00 40.91 100 PRO A CA 1
ATOM 804 C C . PRO A 1 100 ? -8.320 -14.159 6.311 1.00 40.91 100 PRO A C 1
ATOM 806 O O . PRO A 1 100 ? -7.516 -14.324 5.397 1.00 40.91 100 PRO A O 1
ATOM 809 N N . GLY A 1 101 ? -9.635 -14.210 6.074 1.00 40.38 101 GLY A N 1
ATOM 810 C CA . GLY A 1 101 ? -10.253 -14.656 4.825 1.00 40.38 101 GLY A CA 1
ATOM 811 C C . GLY A 1 101 ? -11.582 -13.969 4.509 1.00 40.38 101 GLY A C 1
ATOM 812 O O . GLY A 1 101 ? -12.566 -14.653 4.260 1.00 40.38 101 GLY A O 1
ATOM 813 N N . GLY A 1 102 ? -11.605 -12.632 4.492 1.00 38.41 102 GLY A N 1
ATOM 814 C CA . GLY A 1 102 ? -12.745 -11.847 4.000 1.00 38.41 102 GLY A CA 1
ATOM 815 C C . GLY A 1 102 ? -13.993 -11.884 4.890 1.00 38.41 102 GLY A C 1
ATOM 816 O O . GLY A 1 102 ? -14.065 -12.631 5.860 1.00 38.41 102 GLY A O 1
ATOM 817 N N . TYR A 1 103 ? -14.969 -11.030 4.559 1.00 39.31 103 TYR A N 1
ATOM 818 C CA . TYR A 1 103 ? -16.260 -10.920 5.243 1.00 39.31 103 TYR A CA 1
ATOM 819 C C . TYR A 1 103 ? -16.963 -12.288 5.277 1.00 39.31 103 TYR A C 1
ATOM 821 O O . TYR A 1 103 ? -17.619 -12.684 4.312 1.00 39.31 103 TYR A O 1
ATOM 829 N N . GLN A 1 104 ? -16.820 -13.035 6.371 1.00 40.06 104 GLN A N 1
ATOM 830 C CA . GLN A 1 104 ? -17.626 -14.227 6.593 1.00 40.06 104 GLN A CA 1
ATOM 831 C C . GLN A 1 104 ? -19.054 -13.774 6.891 1.00 40.06 104 GLN A C 1
ATOM 833 O O . GLN A 1 104 ? -19.297 -13.002 7.819 1.00 40.06 104 GLN A O 1
ATOM 838 N N . ALA A 1 105 ? -19.996 -14.236 6.067 1.00 42.38 105 ALA A N 1
ATOM 839 C CA . ALA A 1 105 ? -21.418 -14.096 6.338 1.00 42.38 105 ALA A CA 1
ATOM 840 C C . ALA A 1 105 ? -21.717 -14.596 7.765 1.00 42.38 105 ALA A C 1
ATOM 842 O O . ALA A 1 105 ? -21.109 -15.586 8.192 1.00 42.38 105 ALA A O 1
ATOM 843 N N . PRO A 1 106 ? -22.625 -13.934 8.507 1.00 45.84 106 PRO A N 1
ATOM 844 C CA . PRO A 1 106 ? -22.962 -14.359 9.855 1.00 45.84 106 PRO A CA 1
ATOM 845 C C . PRO A 1 106 ? -23.397 -15.834 9.844 1.00 45.84 106 PRO A C 1
ATOM 847 O O . PRO A 1 106 ? -24.064 -16.265 8.897 1.00 45.84 106 PRO A O 1
ATOM 850 N N . PRO A 1 107 ? -23.007 -16.622 10.860 1.00 42.66 107 PRO A N 1
ATOM 851 C CA . PRO A 1 107 ? -23.309 -18.045 10.906 1.00 42.66 107 PRO A CA 1
ATOM 852 C C . PRO A 1 107 ? -24.826 -18.277 10.773 1.00 42.66 107 PRO A C 1
ATOM 854 O O . PRO A 1 107 ? -25.606 -17.565 11.415 1.00 42.66 107 PRO A O 1
ATOM 857 N N . PRO A 1 108 ? -25.270 -19.259 9.962 1.00 38.41 108 PRO A N 1
ATOM 858 C CA . PRO A 1 108 ? -26.682 -19.608 9.854 1.00 38.41 108 PRO A CA 1
ATOM 859 C C . PRO A 1 108 ? -27.222 -19.990 11.239 1.00 38.41 108 PRO A C 1
ATOM 861 O O . PRO A 1 108 ? -26.826 -21.010 11.799 1.00 38.41 108 PRO A O 1
ATOM 864 N N . GLY A 1 109 ? -28.085 -19.145 11.810 1.00 45.09 109 GLY A N 1
ATOM 865 C CA . GLY A 1 109 ? -28.641 -19.337 13.156 1.00 45.09 109 GLY A CA 1
ATOM 866 C C . GLY A 1 109 ? -28.739 -18.075 14.019 1.00 45.09 109 GLY A C 1
ATOM 867 O O . GLY A 1 109 ? -29.353 -18.126 15.078 1.00 45.09 109 GLY A O 1
ATOM 868 N N . SER A 1 110 ? -28.200 -16.933 13.582 1.00 44.31 110 SER A N 1
ATOM 869 C CA . SER A 1 110 ? -28.319 -15.650 14.301 1.00 44.31 110 SER A CA 1
ATOM 870 C C . SER A 1 110 ? -29.634 -14.894 14.056 1.00 44.31 110 SER A C 1
ATOM 872 O O . SER A 1 110 ? -29.771 -13.743 14.471 1.00 44.31 110 SER A O 1
ATOM 874 N N . TYR A 1 111 ? -30.619 -15.525 13.411 1.00 45.03 111 TYR A N 1
ATOM 875 C CA . TYR A 1 111 ? -31.966 -14.972 13.315 1.00 45.03 111 TYR A CA 1
ATOM 876 C C . TYR A 1 111 ? -32.793 -15.425 14.522 1.00 45.03 111 TYR A C 1
ATOM 878 O O . TYR A 1 111 ? -32.875 -16.632 14.766 1.00 45.03 111 TYR A O 1
ATOM 886 N N . PRO A 1 112 ? -33.426 -14.501 15.272 1.00 48.09 112 PRO A N 1
ATOM 887 C CA . PRO A 1 112 ? -34.402 -14.892 16.277 1.00 48.09 112 PRO A CA 1
ATOM 888 C C . PRO A 1 112 ? -35.508 -15.723 15.597 1.00 48.09 112 PRO A C 1
ATOM 890 O O . PRO A 1 112 ? -35.941 -15.374 14.493 1.00 48.09 112 PRO A O 1
ATOM 893 N N . PRO A 1 113 ? -35.931 -16.851 16.195 1.00 44.12 113 PRO A N 1
ATOM 894 C CA . PRO A 1 113 ? -36.891 -17.752 15.574 1.00 44.12 113 PRO A CA 1
ATOM 895 C C . PRO A 1 113 ? -38.214 -17.024 15.271 1.00 44.12 113 PRO A C 1
ATOM 897 O O . PRO A 1 113 ? -38.674 -16.223 16.091 1.00 44.12 113 PRO A O 1
ATOM 900 N N . PRO A 1 114 ? -38.871 -17.300 14.126 1.00 39.84 114 PRO A N 1
ATOM 901 C CA . PRO A 1 114 ? -40.189 -16.749 13.827 1.00 39.84 114 PRO A CA 1
ATOM 902 C C . PRO A 1 114 ? -41.174 -17.114 14.947 1.00 39.84 114 PRO A C 1
ATOM 904 O O . PRO A 1 114 ? -41.480 -18.285 15.149 1.00 39.84 114 PRO A O 1
ATOM 907 N N . GLY A 1 115 ? -41.631 -16.112 15.702 1.00 48.03 115 GLY A N 1
ATOM 908 C CA . GLY A 1 115 ? -42.508 -16.298 16.865 1.00 48.03 115 GLY A CA 1
ATOM 909 C C . GLY A 1 115 ? -41.963 -15.748 18.185 1.00 48.03 115 GLY A C 1
ATOM 910 O O . GLY A 1 115 ? -42.724 -15.641 19.139 1.00 48.03 115 GLY A O 1
ATOM 911 N N . SER A 1 116 ? -40.701 -15.312 18.251 1.00 47.66 116 SER A N 1
ATOM 912 C CA . SER A 1 116 ? -40.154 -14.636 19.440 1.00 47.66 116 SER A CA 1
ATOM 913 C C . SER A 1 116 ? -40.468 -13.133 19.490 1.00 47.66 116 SER A C 1
ATOM 915 O O . SER A 1 116 ? -39.707 -12.358 20.070 1.00 47.66 116 SER A O 1
ATOM 917 N N . TYR A 1 117 ? -41.562 -12.701 18.857 1.00 47.69 117 TYR A N 1
ATOM 918 C CA . TYR A 1 117 ? -42.060 -11.341 19.025 1.00 47.69 117 TYR A CA 1
ATOM 919 C C . TYR A 1 117 ? -42.876 -11.281 20.319 1.00 47.69 117 TYR A C 1
ATOM 921 O O . TYR A 1 117 ? -43.799 -12.083 20.480 1.00 47.69 117 TYR A O 1
ATOM 929 N N . PRO A 1 118 ? -42.562 -10.361 21.246 1.00 51.84 118 PRO A N 1
ATOM 930 C CA . PRO A 1 118 ? -43.410 -10.132 22.404 1.00 51.84 118 PRO A CA 1
ATOM 931 C C . PRO A 1 118 ? -44.844 -9.804 21.941 1.00 51.84 118 PRO A C 1
ATOM 933 O O . PRO A 1 118 ? -45.008 -9.071 20.959 1.00 51.84 118 PRO A O 1
ATOM 936 N N . PRO A 1 119 ? -45.884 -10.355 22.593 1.00 49.25 119 PRO A N 1
ATOM 937 C CA . PRO A 1 119 ? -47.268 -10.093 22.221 1.00 49.25 119 PRO A CA 1
ATOM 938 C C . PRO A 1 119 ? -47.575 -8.582 22.251 1.00 49.25 119 PRO A C 1
ATOM 940 O O . PRO A 1 119 ? -47.031 -7.857 23.091 1.00 49.25 119 PRO A O 1
ATOM 943 N N . PRO A 1 120 ? -48.456 -8.076 21.366 1.00 44.09 120 PRO A N 1
ATOM 944 C CA . PRO A 1 120 ? -48.858 -6.672 21.373 1.00 44.09 120 PRO A CA 1
ATOM 945 C C . PRO A 1 120 ? -49.401 -6.284 22.757 1.00 44.09 120 PRO A C 1
ATOM 947 O O . PRO A 1 120 ? -50.434 -6.792 23.184 1.00 44.09 120 PRO A O 1
ATOM 950 N N . GLY A 1 121 ? -48.679 -5.420 23.474 1.00 50.94 121 GLY A N 1
ATOM 951 C CA . GLY A 1 121 ? -49.023 -4.994 24.837 1.00 50.94 121 GLY A CA 1
ATOM 952 C C . GLY A 1 121 ? -47.979 -5.319 25.908 1.00 50.94 121 GLY A C 1
ATOM 953 O O . GLY A 1 121 ? -48.034 -4.727 26.980 1.00 50.94 121 GLY A O 1
ATOM 954 N N . SER A 1 122 ? -46.980 -6.163 25.630 1.00 46.88 122 SER A N 1
ATOM 955 C CA . SER A 1 122 ? -45.851 -6.391 26.549 1.00 46.88 122 SER A CA 1
ATOM 956 C C . SER A 1 122 ? -44.659 -5.474 26.257 1.00 46.88 122 SER A C 1
ATOM 958 O O . SER A 1 122 ? -43.504 -5.879 26.393 1.00 46.88 122 SER A O 1
ATOM 960 N N . TYR A 1 123 ? -44.933 -4.240 25.823 1.00 47.69 123 TYR A N 1
ATOM 961 C CA . TYR A 1 123 ? -43.913 -3.202 25.823 1.00 47.69 123 TYR A CA 1
ATOM 962 C C . TYR A 1 123 ? -43.705 -2.746 27.269 1.00 47.69 123 TYR A C 1
ATOM 964 O O . TYR A 1 123 ? -44.681 -2.386 27.934 1.00 47.69 123 TYR A O 1
ATOM 972 N N . PRO A 1 124 ? -42.461 -2.747 27.768 1.00 50.50 124 PRO A N 1
ATOM 973 C CA . PRO A 1 124 ? -42.149 -2.109 29.033 1.00 50.50 124 PRO A CA 1
ATOM 974 C C . PRO A 1 124 ? -42.612 -0.639 28.971 1.00 50.50 124 PRO A C 1
ATOM 976 O O . PRO A 1 124 ? -42.435 -0.003 27.924 1.00 50.50 124 PRO A O 1
ATOM 979 N N . PRO A 1 125 ? -43.215 -0.076 30.034 1.00 50.62 125 PRO A N 1
ATOM 980 C CA . PRO A 1 125 ? -43.586 1.335 30.051 1.00 50.62 125 PRO A CA 1
ATOM 981 C C . PRO A 1 125 ? -42.370 2.213 29.703 1.00 50.62 125 PRO A C 1
ATOM 983 O O . PRO A 1 125 ? -41.244 1.861 30.086 1.00 50.62 125 PRO A O 1
ATOM 986 N N . PRO A 1 126 ? -42.561 3.344 28.996 1.00 43.31 126 PRO A N 1
ATOM 987 C CA . PRO A 1 126 ? -41.479 4.273 28.677 1.00 43.31 126 PRO A CA 1
ATOM 988 C C . PRO A 1 126 ? -40.654 4.584 29.937 1.00 43.31 126 PRO A C 1
ATOM 990 O O . PRO A 1 126 ? -41.186 5.122 30.902 1.00 43.31 126 PRO A O 1
ATOM 993 N N . GLY A 1 127 ? -39.378 4.178 29.953 1.00 49.66 127 GLY A N 1
ATOM 994 C CA . GLY A 1 127 ? -38.472 4.334 31.105 1.00 49.66 127 GLY A CA 1
ATOM 995 C C . GLY A 1 127 ? -38.048 3.046 31.828 1.00 49.66 127 GLY A C 1
ATOM 996 O O . GLY A 1 127 ? -37.226 3.123 32.732 1.00 49.66 127 GLY A O 1
ATOM 997 N N . SER A 1 128 ? -38.550 1.870 31.435 1.00 43.53 128 SER A N 1
ATOM 998 C CA . SER A 1 128 ? -38.176 0.574 32.048 1.00 43.53 128 SER A CA 1
ATOM 999 C C . SER A 1 128 ? -37.178 -0.259 31.236 1.00 43.53 128 SER A C 1
ATOM 1001 O O . SER A 1 128 ? -36.867 -1.394 31.597 1.00 43.53 128 SER A O 1
ATOM 1003 N N . TYR A 1 129 ? -36.617 0.315 30.169 1.00 43.91 129 TYR A N 1
ATOM 1004 C CA . TYR A 1 129 ? -35.395 -0.231 29.595 1.00 43.91 129 TYR A CA 1
ATOM 1005 C C . TYR A 1 129 ? -34.268 -0.033 30.617 1.00 43.91 129 TYR A C 1
ATOM 1007 O O . TYR A 1 129 ? -34.085 1.100 31.074 1.00 43.91 129 TYR A O 1
ATOM 1015 N N . PRO A 1 130 ? -33.497 -1.077 30.982 1.00 45.31 130 PRO A N 1
ATOM 1016 C CA . PRO A 1 130 ? -32.207 -0.837 31.607 1.00 45.31 130 PRO A CA 1
ATOM 1017 C C . PRO A 1 130 ? -31.442 0.128 30.691 1.00 45.31 130 PRO A C 1
ATOM 1019 O O . PRO A 1 130 ? -31.553 -0.010 29.465 1.00 45.31 130 PRO A O 1
ATOM 1022 N N . PRO A 1 131 ? -30.728 1.131 31.236 1.00 43.34 131 PRO A N 1
ATOM 1023 C CA . PRO A 1 131 ? -29.921 2.010 30.407 1.00 43.34 131 PRO A CA 1
ATOM 1024 C C . PRO A 1 131 ? -29.077 1.110 29.501 1.00 43.34 131 PRO A C 1
ATOM 1026 O O . PRO A 1 131 ? -28.457 0.174 30.020 1.00 43.34 131 PRO A O 1
ATOM 1029 N N . PRO A 1 132 ? -29.102 1.310 28.171 1.00 43.69 132 PRO A N 1
ATOM 10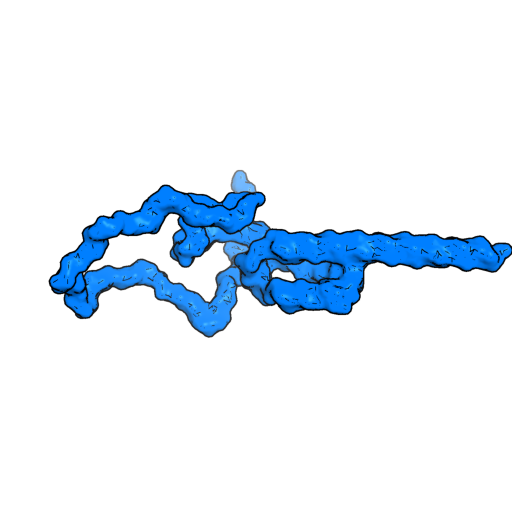30 C CA . PRO A 1 132 ? -28.199 0.601 27.282 1.00 43.69 132 PRO A CA 1
ATOM 1031 C C . PRO A 1 132 ? -26.813 0.754 27.894 1.00 43.69 132 PRO A C 1
ATOM 1033 O O . PRO A 1 132 ? -26.403 1.897 28.106 1.00 43.69 132 PRO A O 1
ATOM 1036 N N . GLY A 1 133 ? -26.179 -0.354 28.304 1.00 44.16 133 GLY A N 1
ATOM 1037 C CA . GLY A 1 133 ? -24.890 -0.322 28.993 1.00 44.16 133 GLY A CA 1
ATOM 1038 C C . GLY A 1 133 ? -23.997 0.666 28.261 1.00 44.16 133 GLY A C 1
ATOM 1039 O O . GLY A 1 133 ? -23.775 0.477 27.072 1.00 44.16 133 GLY A O 1
ATOM 1040 N N . GLY A 1 134 ? -23.674 1.772 28.942 1.00 35.50 134 GLY A N 1
ATOM 1041 C CA . GLY A 1 134 ? -23.462 3.094 28.353 1.00 35.50 134 GLY A CA 1
ATOM 1042 C C . GLY A 1 134 ? -22.862 3.088 26.954 1.00 35.50 134 GLY A C 1
ATOM 1043 O O . GLY A 1 134 ? -21.653 3.235 26.809 1.00 35.50 134 GLY A O 1
ATOM 1044 N N . TYR A 1 135 ? -23.703 2.997 25.920 1.00 40.91 135 TYR A N 1
ATOM 1045 C CA . TYR A 1 135 ? -23.295 3.354 24.570 1.00 40.91 135 TYR A CA 1
ATOM 1046 C C . TYR A 1 135 ? -23.217 4.879 24.541 1.00 40.91 135 TYR A C 1
ATOM 1048 O O . TYR A 1 135 ? -24.108 5.563 24.037 1.00 40.91 135 TYR A O 1
ATOM 1056 N N . GLN A 1 136 ? -22.151 5.436 25.116 1.00 39.19 136 GLN A N 1
ATOM 1057 C CA . GLN A 1 136 ? -21.659 6.706 24.621 1.00 39.19 136 GLN A CA 1
ATOM 1058 C C . GLN A 1 136 ? -21.197 6.418 23.200 1.00 39.19 136 GLN A C 1
ATOM 1060 O O . GLN A 1 136 ? -20.108 5.900 22.968 1.00 39.19 136 GLN A O 1
ATOM 1065 N N . ALA A 1 137 ? -22.078 6.706 22.241 1.00 39.25 137 ALA A N 1
ATOM 1066 C CA . ALA A 1 137 ? -21.638 6.941 20.883 1.00 39.25 137 ALA A CA 1
ATOM 1067 C C . ALA A 1 137 ? -20.440 7.901 20.978 1.00 39.25 137 ALA A C 1
ATOM 1069 O O . ALA A 1 137 ? -20.560 8.924 21.669 1.00 39.25 137 ALA A O 1
ATOM 1070 N N . PRO A 1 138 ? -19.290 7.575 20.359 1.00 46.50 138 PRO A N 1
ATOM 1071 C CA . PRO A 1 138 ? -18.195 8.521 20.275 1.00 46.50 138 PRO A CA 1
ATOM 1072 C C . PRO A 1 138 ? -18.771 9.852 19.777 1.00 46.50 138 PRO A C 1
ATOM 1074 O O . PRO A 1 138 ? -19.602 9.832 18.859 1.00 46.50 138 PRO A O 1
ATOM 1077 N N . PRO A 1 139 ? -18.419 10.988 20.404 1.00 45.72 139 PRO A N 1
ATOM 1078 C CA . PRO A 1 139 ? -18.904 12.292 19.982 1.00 45.72 139 PRO A CA 1
ATOM 1079 C C . PRO A 1 139 ? -18.816 12.434 18.458 1.00 45.72 139 PRO A C 1
ATOM 1081 O O . PRO A 1 139 ? -17.851 11.942 17.872 1.00 45.72 139 PRO A O 1
ATOM 1084 N N . PRO A 1 140 ? -19.766 13.101 17.785 1.00 39.56 140 PRO A N 1
ATOM 1085 C CA . PRO A 1 140 ? -19.608 13.426 16.373 1.00 39.56 140 PRO A CA 1
ATOM 1086 C C . PRO A 1 140 ? -18.269 14.159 16.170 1.00 39.56 140 PRO A C 1
ATOM 1088 O O . PRO A 1 140 ? -18.090 15.265 16.673 1.00 39.56 140 PRO A O 1
ATOM 1091 N N . GLY A 1 141 ? -17.306 13.516 15.503 1.00 49.22 141 GLY A N 1
ATOM 1092 C CA . GLY A 1 141 ? -15.941 14.039 15.332 1.00 49.22 141 GLY A CA 1
ATOM 1093 C C . GLY A 1 141 ? -14.882 13.489 16.298 1.00 49.22 141 GLY A C 1
ATOM 1094 O O . GLY A 1 141 ? -13.707 13.823 16.150 1.00 49.22 141 GLY A O 1
ATOM 1095 N N . ALA A 1 142 ? -15.244 12.616 17.238 1.00 49.88 142 ALA A N 1
ATOM 1096 C CA . ALA A 1 142 ? -14.276 11.768 17.913 1.00 49.88 142 ALA A CA 1
ATOM 1097 C C . ALA A 1 142 ? -13.745 10.771 16.881 1.00 49.88 142 ALA A C 1
ATOM 1099 O O . ALA A 1 142 ? -14.438 9.838 16.469 1.00 49.88 142 ALA A O 1
ATOM 1100 N N . GLY A 1 143 ? -12.516 11.007 16.423 1.00 49.25 143 GLY A N 1
ATOM 1101 C CA . GLY A 1 143 ? -11.755 9.974 15.736 1.00 49.25 143 GLY A CA 1
ATOM 1102 C C . GLY A 1 143 ? -11.632 8.724 16.618 1.00 49.25 143 GLY A C 1
ATOM 1103 O O . GLY A 1 143 ? -12.038 8.742 17.786 1.00 49.25 143 GLY A O 1
ATOM 1104 N N . PRO A 1 144 ? -11.054 7.635 16.090 1.00 53.12 144 PRO A N 1
ATOM 1105 C CA . PRO A 1 144 ? -10.654 6.521 16.937 1.00 53.12 144 PRO A CA 1
ATOM 1106 C C . PRO A 1 144 ? -9.911 7.048 18.172 1.00 53.12 144 PRO A C 1
ATOM 1108 O O . PRO A 1 144 ? -9.213 8.067 18.051 1.00 53.12 144 PRO A O 1
ATOM 1111 N N . PRO A 1 145 ? -10.015 6.379 19.336 1.00 56.34 145 PRO A N 1
ATOM 1112 C CA . PRO A 1 145 ? -9.066 6.631 20.406 1.00 56.34 145 PRO A CA 1
ATOM 1113 C C . PRO A 1 145 ? -7.675 6.600 19.779 1.00 56.34 145 PRO A C 1
ATOM 1115 O O . PRO A 1 145 ? -7.322 5.631 19.100 1.00 56.34 145 PRO A O 1
ATOM 1118 N N . ARG A 1 146 ? -6.940 7.715 19.900 1.00 57.34 146 ARG A N 1
ATOM 1119 C CA . ARG A 1 146 ? -5.568 7.773 19.397 1.00 57.34 146 ARG A CA 1
ATOM 1120 C C . ARG A 1 146 ? -4.826 6.576 19.994 1.00 57.34 146 ARG A C 1
ATOM 1122 O O . ARG A 1 146 ? -5.088 6.255 21.157 1.00 57.34 146 ARG A O 1
ATOM 1129 N N . PRO A 1 147 ? -3.925 5.929 19.233 1.00 56.50 147 PRO A N 1
ATOM 1130 C CA . PRO A 1 147 ? -2.984 5.002 19.838 1.00 56.50 147 PRO A CA 1
ATOM 1131 C C . PRO A 1 147 ? -2.415 5.682 21.090 1.00 56.50 147 PRO A C 1
ATOM 1133 O O . PRO A 1 147 ? -2.096 6.875 20.983 1.00 56.50 147 PRO A O 1
ATOM 1136 N N . PRO A 1 148 ? -2.372 4.996 22.250 1.00 56.50 148 PRO A N 1
ATOM 1137 C CA . PRO A 1 148 ? -1.785 5.575 23.450 1.00 56.50 148 PRO A CA 1
ATOM 1138 C C . PRO A 1 148 ? -0.437 6.164 23.059 1.00 56.50 148 PRO A C 1
ATOM 1140 O O . PRO A 1 148 ? 0.310 5.537 22.291 1.00 56.50 148 PRO A O 1
ATOM 1143 N N . ASP A 1 149 ? -0.171 7.395 23.498 1.00 57.47 149 ASP A N 1
ATOM 1144 C CA . ASP A 1 149 ? 1.113 8.018 23.193 1.00 57.47 149 ASP A CA 1
ATOM 1145 C C . ASP A 1 149 ? 2.211 7.057 23.673 1.00 57.47 149 ASP A C 1
ATOM 1147 O O . ASP A 1 149 ? 1.999 6.290 24.613 1.00 57.47 149 ASP A O 1
ATOM 1151 N N . ARG A 1 150 ? 3.384 7.019 23.040 1.00 54.69 150 ARG A N 1
ATOM 1152 C CA . ARG A 1 150 ? 4.406 6.012 23.399 1.00 54.69 150 ARG A CA 1
ATOM 1153 C C . ARG A 1 150 ? 4.816 6.110 24.884 1.00 54.69 150 ARG A C 1
ATOM 1155 O O . ARG A 1 150 ? 5.366 5.162 25.429 1.00 54.69 150 ARG A O 1
ATOM 1162 N N . SER A 1 151 ? 4.529 7.243 25.527 1.00 54.94 151 SER A N 1
ATOM 1163 C CA . SER A 1 151 ? 4.661 7.503 26.966 1.00 54.94 151 SER A CA 1
ATOM 1164 C C . SER A 1 151 ? 3.532 6.956 27.856 1.00 54.94 151 SER A C 1
ATOM 1166 O O . SER A 1 151 ? 3.678 6.970 29.071 1.00 54.94 151 SER A O 1
ATOM 1168 N N . GLU A 1 152 ? 2.406 6.533 27.285 1.00 52.69 152 GLU A N 1
ATOM 1169 C CA . GLU A 1 152 ? 1.225 5.988 27.976 1.00 52.69 152 GLU A CA 1
ATOM 1170 C C . GLU A 1 152 ? 1.123 4.459 27.873 1.00 52.69 152 GLU A C 1
ATOM 1172 O O . GLU A 1 152 ? 0.260 3.855 28.513 1.00 52.69 152 GLU A O 1
ATOM 1177 N N . ALA A 1 153 ? 1.984 3.814 27.079 1.00 53.69 153 ALA A N 1
ATOM 1178 C CA . ALA A 1 153 ? 2.104 2.363 27.102 1.00 53.69 153 ALA A CA 1
ATOM 1179 C C . ALA A 1 153 ? 2.563 1.921 28.507 1.00 53.69 153 ALA A C 1
ATOM 1181 O O . ALA A 1 153 ? 3.480 2.543 29.053 1.00 53.69 153 ALA A O 1
ATOM 1182 N N . PRO A 1 154 ? 1.947 0.881 29.104 1.00 54.69 154 PRO A N 1
ATOM 1183 C CA . PRO A 1 154 ? 2.425 0.307 30.355 1.00 54.69 154 PRO A CA 1
ATOM 1184 C C . PRO A 1 154 ? 3.915 0.001 30.221 1.00 54.69 154 PRO A C 1
ATOM 1186 O O . PRO A 1 154 ? 4.337 -0.594 29.229 1.00 54.69 154 PRO A O 1
ATOM 1189 N N . ASP A 1 155 ? 4.710 0.478 31.178 1.00 56.03 155 ASP A N 1
ATOM 1190 C CA . ASP A 1 155 ? 6.142 0.207 31.252 1.00 56.03 155 ASP A CA 1
ATOM 1191 C C . ASP A 1 155 ? 6.326 -1.279 31.593 1.00 56.03 155 ASP A C 1
ATOM 1193 O O . ASP A 1 155 ? 6.525 -1.661 32.746 1.00 56.03 155 ASP A O 1
ATOM 1197 N N . ASP A 1 156 ? 6.173 -2.134 30.582 1.00 55.28 156 ASP A N 1
ATOM 1198 C CA . ASP A 1 156 ? 6.412 -3.574 30.641 1.00 55.28 156 ASP A CA 1
ATOM 1199 C C . ASP A 1 156 ? 7.933 -3.821 30.606 1.00 55.28 156 ASP A C 1
ATOM 1201 O O . ASP A 1 156 ? 8.480 -4.499 29.730 1.00 55.28 156 ASP A O 1
ATOM 1205 N N . GLY A 1 157 ? 8.651 -3.196 31.539 1.00 52.84 157 GLY A N 1
ATOM 1206 C CA . GLY A 1 157 ? 10.060 -3.456 31.780 1.00 52.84 157 GLY A CA 1
ATOM 1207 C C . GLY A 1 157 ? 10.248 -4.884 32.308 1.00 52.84 157 GLY A C 1
ATOM 1208 O O . GLY A 1 157 ? 9.456 -5.338 33.140 1.00 52.84 157 GLY A O 1
ATOM 1209 N N . PRO A 1 158 ? 11.280 -5.622 31.859 1.00 53.22 158 PRO A N 1
ATOM 1210 C CA . PRO A 1 158 ? 11.574 -6.939 32.404 1.00 53.22 158 PRO A CA 1
ATOM 1211 C C . PRO A 1 158 ? 12.060 -6.779 33.851 1.00 53.22 158 PRO A C 1
ATOM 1213 O O . PRO A 1 158 ? 13.159 -6.272 34.086 1.00 53.22 158 PRO A O 1
ATOM 1216 N N . GLY A 1 159 ? 11.207 -7.164 34.802 1.00 51.47 159 GLY A N 1
ATOM 1217 C CA . GLY A 1 159 ? 11.556 -7.327 36.216 1.00 51.47 159 GLY A CA 1
ATOM 1218 C C . GLY A 1 159 ? 12.372 -8.583 36.482 1.00 51.47 159 GLY A C 1
ATOM 1219 O O . GLY A 1 159 ? 12.198 -9.574 35.735 1.00 51.47 159 GLY A O 1
#

Secondary structure (DSSP, 8-state):
-HHHHHHHHHHHHHHHHHHHHHHHHHHHHHHHHS-HHHHHHTT--HHHHHHHHHHHTHHHHHHHHHHHHHHHHHHHHHIIIIIHHHHHHTTS--TTS--SSS-PPPPTT-SPPTT-SPPTT-PPPTT-SPPPTT-----TT--SPP---TTTS------

Radius of gyration: 24.82 Å; chains: 1; bounding box: 80×34×66 Å

Sequence (159 aa):
MEIMLFGLLWVLIAVVGLGGFVLWVVAIVELVRYNDFVWWASGKDKTTWLLVVILVGWLGAIIYWFSARPALREAQQWVEVYGRDYLAQYGYGGPGVFGPGGYQAPPPGSYPPPGSYPPPGSYPPPGSYPPPGGYQAPPPGAGPPRPPDRSEAPDDGPG

Foldseek 3Di:
DVVVVVVVVVVVCVCCVV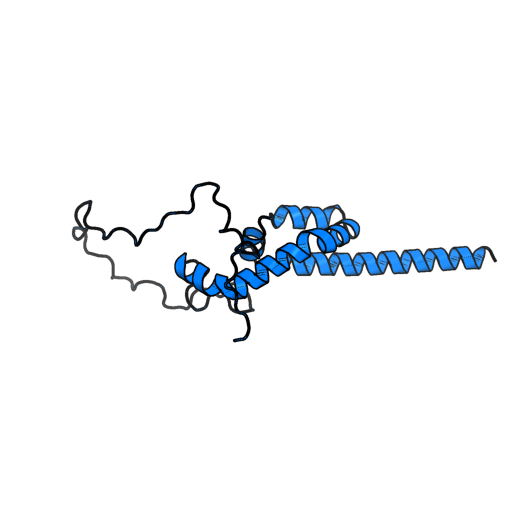VLQVLLVVLLVVLVLQDVQLCLLLVHDSVVLNCQSVVVGSVSSVCCVVPVVVSSVVSVVCCVVCVVVVCVVVVVDDPPQDDSPDGDDPPPPPDDPVPPDDPPPPDDPVPPDDPPPDPPPQPPPPRPPRDQDPVRPPPPDDD

pLDDT: mean 71.51, std 23.15, range [35.5, 98.19]